Protein AF-A0A7C8ZT42-F1 (afdb_monomer_lite)

Sequence (116 aa):
MRVKHTARKSSGPITPRKGSTSTPSTSAAAQTTPIRKRKGGTSDSRATPGTAGRSGKKRHRFRAGTVALREIRKLQKSVELLIPAAPFIRTVREITYRLAPHVGRWQAEALLALQE

InterPro domains:
  IPR000164 Histone H3/CENP-A [PR00622] (17-31)
  IPR000164 Histone H3/CENP-A [PR00622] (54-75)
  IPR000164 Histone H3/CENP-A [PR00622] (78-95)
  IPR000164 Histone H3/CENP-A [PTHR11426] (1-116)
  IPR000164 Histone H3/CENP-A [SM00428] (54-116)
  IPR007125 Core Histone H2A/H2B/H3 domain [PF00125] (65-116)
  IPR009072 Histone-fold [G3DSA:1.10.20.10] (1-116)
  IPR009072 Histone-fold [SSF47113] (38-116)

Foldseek 3Di:
DDDDDDDDDDDDDDDDDDDDDDDDDDDDDDDDDDDDDDDDDDDDDDDDPDDPPPPPDDPDDDDPPPVVVVVVVVCVVDVDQPDDLPVLVVVVVVVCCVPPVVPPDDDPVRSVVVRD

Secondary structure (DSSP, 8-state):
--PPP-------PPPPPP--------------PPP-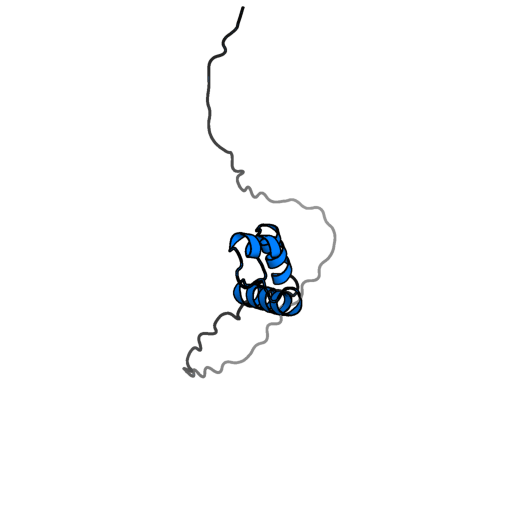---------------------PPP-PPTTHHHHHHHHHHTT----SS-HHHHHHHHHHHHHHH-TT-----HHHHHHTT-

Structure (mmCIF, N/CA/C/O backbone):
data_AF-A0A7C8ZT42-F1
#
_entry.id   AF-A0A7C8ZT42-F1
#
loop_
_atom_site.group_PDB
_atom_site.id
_atom_site.type_symbol
_atom_site.label_atom_id
_atom_site.label_alt_id
_atom_site.label_comp_id
_atom_site.label_asym_id
_atom_site.label_entity_id
_atom_site.label_seq_id
_atom_site.pdbx_PDB_ins_code
_atom_site.Cartn_x
_atom_site.Cartn_y
_atom_site.Cartn_z
_atom_site.occupancy
_atom_site.B_iso_or_equiv
_atom_site.auth_seq_id
_atom_site.auth_comp_id
_atom_site.auth_asym_id
_atom_site.auth_atom_id
_atom_site.pdbx_PDB_model_num
ATOM 1 N N . MET A 1 1 ? 22.156 55.384 28.941 1.00 43.66 1 MET A N 1
ATOM 2 C CA . MET A 1 1 ? 22.075 54.911 30.342 1.00 43.66 1 MET A CA 1
ATOM 3 C C . MET A 1 1 ? 21.117 53.725 30.399 1.00 43.66 1 MET A C 1
ATOM 5 O O . MET A 1 1 ? 20.013 53.847 29.891 1.00 43.66 1 MET A O 1
ATOM 9 N N . ARG A 1 2 ? 21.552 52.564 30.909 1.00 48.69 2 ARG A N 1
ATOM 10 C CA . ARG A 1 2 ? 20.802 51.292 30.905 1.00 48.69 2 ARG A CA 1
ATOM 11 C C . ARG A 1 2 ? 20.488 50.902 32.349 1.00 48.69 2 ARG A C 1
ATOM 13 O O . ARG A 1 2 ? 21.412 50.661 33.120 1.00 48.69 2 ARG A O 1
ATOM 20 N N . VAL A 1 3 ? 19.207 50.863 32.706 1.00 62.25 3 VAL A N 1
ATOM 21 C CA . VAL A 1 3 ? 18.740 50.533 34.061 1.00 62.25 3 VAL A CA 1
ATOM 22 C C . VAL A 1 3 ? 18.600 49.013 34.184 1.00 62.25 3 VAL A C 1
ATOM 24 O O . VAL A 1 3 ? 17.948 48.372 33.361 1.00 62.25 3 VAL A O 1
ATOM 27 N N . LYS A 1 4 ? 19.269 48.424 35.181 1.00 51.75 4 LYS A N 1
ATOM 28 C CA . LYS A 1 4 ? 19.171 47.004 35.547 1.00 51.75 4 LYS A CA 1
ATOM 29 C C . LYS A 1 4 ? 18.077 46.854 36.609 1.00 51.75 4 LYS A C 1
ATOM 31 O O . LYS A 1 4 ? 18.167 47.501 37.645 1.00 51.75 4 LYS A O 1
ATOM 36 N N . HIS A 1 5 ? 17.098 45.981 36.381 1.00 64.81 5 HIS A N 1
ATOM 37 C CA . HIS A 1 5 ? 16.162 45.526 37.415 1.00 64.81 5 HIS A CA 1
ATOM 38 C C . HIS A 1 5 ? 16.591 44.150 37.936 1.00 64.81 5 HIS A C 1
ATOM 40 O O . HIS A 1 5 ? 16.901 43.253 37.150 1.00 64.81 5 HIS A O 1
ATOM 46 N N . 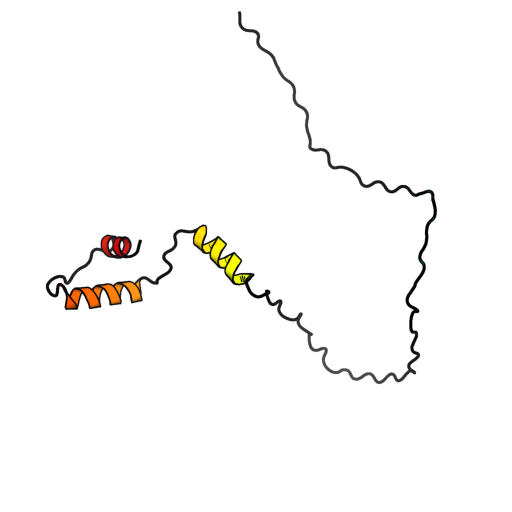THR A 1 6 ? 16.613 43.985 39.259 1.00 59.44 6 THR A N 1
ATOM 47 C CA . THR A 1 6 ? 16.943 42.739 39.961 1.00 59.44 6 THR A CA 1
ATOM 48 C C . THR A 1 6 ? 15.722 42.176 40.710 1.00 59.44 6 THR A C 1
ATOM 50 O O . THR A 1 6 ? 15.061 42.883 41.457 1.00 59.44 6 THR A O 1
ATOM 53 N N . ALA A 1 7 ? 15.468 40.882 40.463 1.00 44.66 7 ALA A N 1
ATOM 54 C CA . ALA A 1 7 ? 14.832 39.812 41.258 1.00 44.66 7 ALA A CA 1
ATOM 55 C C . ALA A 1 7 ? 13.543 40.038 42.092 1.00 44.66 7 ALA A C 1
ATOM 57 O O . ALA A 1 7 ? 13.534 40.827 43.028 1.00 44.66 7 ALA A O 1
ATOM 58 N N . ARG A 1 8 ? 12.566 39.113 41.956 1.00 47.41 8 ARG A N 1
ATOM 59 C CA . ARG A 1 8 ? 12.234 38.085 42.985 1.00 47.41 8 ARG A CA 1
ATOM 60 C C . ARG A 1 8 ? 11.110 37.117 42.557 1.00 47.41 8 ARG A C 1
ATOM 62 O O . ARG A 1 8 ? 10.308 37.407 41.684 1.00 47.41 8 ARG A O 1
ATOM 69 N N . LYS A 1 9 ? 11.128 35.936 43.187 1.00 43.47 9 LYS A N 1
ATOM 70 C CA . LYS A 1 9 ? 10.432 34.665 42.901 1.00 43.47 9 LYS A CA 1
ATOM 71 C C . LYS A 1 9 ? 9.375 34.364 43.981 1.00 43.47 9 LYS A C 1
ATOM 73 O O . LYS A 1 9 ? 9.714 34.476 45.154 1.00 43.47 9 LYS A O 1
ATOM 78 N N . SER A 1 10 ? 8.184 33.879 43.606 1.00 46.38 10 SER A N 1
ATOM 79 C CA . SER A 1 10 ? 7.265 33.051 44.432 1.00 46.38 10 SER A CA 1
ATOM 80 C C . SER A 1 10 ? 6.232 32.380 43.493 1.00 46.38 10 SER A C 1
ATOM 82 O O . SER A 1 10 ? 5.611 33.048 42.680 1.00 46.38 10 SER A O 1
ATOM 84 N N . SER A 1 11 ? 6.280 31.067 43.236 1.00 48.31 11 SER A N 1
ATOM 85 C CA . SER A 1 11 ? 5.829 29.892 44.013 1.00 48.31 11 SER A CA 1
ATOM 86 C C . SER A 1 11 ? 4.319 29.588 43.936 1.00 48.31 11 SER A C 1
ATOM 88 O O . SER A 1 11 ? 3.538 30.151 44.693 1.00 48.31 11 SER A O 1
ATOM 90 N N . GLY A 1 12 ? 3.974 28.577 43.121 1.00 48.19 12 GLY A N 1
ATOM 91 C CA . GLY A 1 12 ? 2.922 27.588 43.414 1.00 48.19 12 GLY A CA 1
ATOM 92 C C . GLY A 1 12 ? 1.542 27.785 42.755 1.00 48.19 12 GLY A C 1
ATOM 93 O O . GLY A 1 12 ? 0.967 28.861 42.876 1.00 48.19 12 GLY A O 1
ATOM 94 N N . PRO A 1 13 ? 0.969 26.751 42.100 1.00 45.69 13 PRO A N 1
ATOM 95 C CA . PRO A 1 13 ? -0.379 26.804 41.531 1.00 45.69 13 PRO A CA 1
ATOM 96 C C . PRO A 1 13 ? -1.479 26.637 42.597 1.00 45.69 13 PRO A C 1
ATOM 98 O O . PRO A 1 13 ? -1.397 25.786 43.481 1.00 45.69 13 PRO A O 1
ATOM 101 N N . ILE A 1 14 ? -2.532 27.447 42.472 1.00 51.94 14 ILE A N 1
ATOM 102 C CA . ILE A 1 14 ? -3.706 27.503 43.353 1.00 51.94 14 ILE A CA 1
ATOM 103 C C . ILE A 1 14 ? -4.773 26.514 42.850 1.00 51.94 14 ILE A C 1
ATOM 105 O O . ILE A 1 14 ? -5.279 26.657 41.740 1.00 51.94 14 ILE A O 1
ATOM 109 N N . THR A 1 15 ? -5.157 25.533 43.670 1.00 53.47 15 THR A N 1
ATOM 110 C CA . THR A 1 15 ? -6.351 24.690 43.456 1.00 53.47 15 THR A CA 1
ATOM 111 C C . THR A 1 15 ? -7.556 25.265 44.212 1.00 53.47 15 THR A C 1
ATOM 113 O O . THR A 1 15 ? -7.420 25.526 45.411 1.00 53.47 15 THR A O 1
ATOM 116 N N . PRO A 1 16 ? -8.747 25.417 43.602 1.00 53.97 16 PRO A N 1
ATOM 117 C CA . PRO A 1 16 ? -9.924 25.882 44.326 1.00 53.97 16 PRO A CA 1
ATOM 118 C C . PRO A 1 16 ? -10.587 24.758 45.138 1.00 53.97 16 PRO A C 1
ATOM 120 O O . PRO A 1 16 ? -10.806 23.638 44.676 1.00 53.97 16 PRO A O 1
ATOM 123 N N . ARG A 1 17 ? -10.891 25.106 46.389 1.00 42.91 17 ARG A N 1
ATOM 124 C CA . ARG A 1 17 ? -11.431 24.284 47.475 1.00 42.91 17 ARG A CA 1
ATOM 125 C C . ARG A 1 17 ? -12.965 24.234 47.413 1.00 42.91 17 ARG A C 1
ATOM 127 O O . ARG A 1 17 ? -13.623 25.243 47.191 1.00 42.91 17 ARG A O 1
ATOM 134 N N . LYS A 1 18 ? -13.513 23.039 47.644 1.00 40.78 18 LYS A N 1
ATOM 135 C CA . LYS A 1 18 ? -14.942 22.699 47.736 1.00 40.78 18 LYS A CA 1
ATOM 136 C C . LYS A 1 18 ? -15.580 23.380 48.959 1.00 40.78 18 LYS A C 1
ATOM 138 O O . LYS A 1 18 ? -15.069 23.218 50.065 1.00 40.78 18 LYS A O 1
ATOM 143 N N . GLY A 1 19 ? -16.686 24.099 48.765 1.00 37.00 19 GLY A N 1
ATOM 144 C CA . GLY A 1 19 ? -17.458 24.750 49.827 1.00 37.00 19 GLY A CA 1
ATOM 145 C C . GLY A 1 19 ? -18.958 24.596 49.584 1.00 37.00 19 GLY A C 1
ATOM 146 O O . GLY A 1 19 ? -19.476 25.035 48.564 1.00 37.00 19 GLY A O 1
ATOM 147 N N . SER A 1 20 ? -19.620 23.910 50.509 1.00 39.22 20 SER A N 1
ATOM 148 C CA . SER A 1 20 ? -21.059 23.679 50.596 1.00 39.22 20 SER A CA 1
ATOM 149 C C . SER A 1 20 ? -21.689 24.688 51.556 1.00 39.22 20 SER A C 1
ATOM 151 O O . SER A 1 20 ? -21.316 24.679 52.728 1.00 39.22 20 SER A O 1
ATOM 153 N N . THR A 1 21 ? -22.682 25.460 51.111 1.00 41.97 21 THR A N 1
ATOM 154 C CA . THR A 1 21 ? -23.604 26.154 52.026 1.00 41.97 21 THR A CA 1
ATOM 155 C C . THR A 1 21 ? -24.988 26.289 51.389 1.00 41.97 21 THR A C 1
ATOM 157 O O . THR A 1 21 ? -25.131 26.563 50.202 1.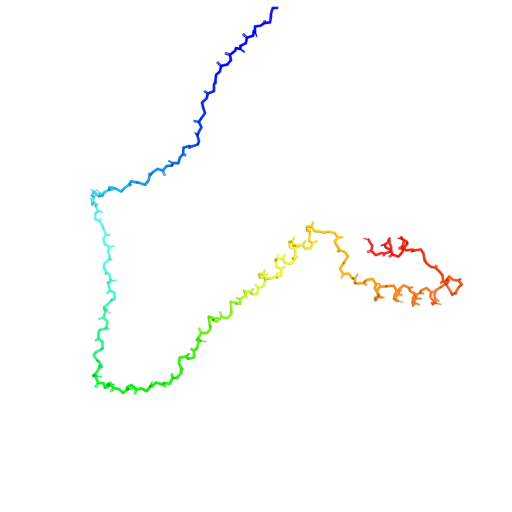00 41.97 21 THR A O 1
ATOM 160 N N . SER A 1 22 ? -25.996 26.011 52.202 1.00 39.16 22 SER A N 1
ATOM 161 C CA . SER A 1 22 ? -27.416 25.811 51.921 1.00 39.16 22 SER A CA 1
ATOM 162 C C . SER A 1 22 ? -28.256 27.106 51.935 1.00 39.16 22 SER A C 1
ATOM 164 O O . SER A 1 22 ? -28.129 27.863 52.887 1.00 39.16 22 SER A O 1
ATOM 166 N N . THR A 1 23 ? -29.128 27.266 50.917 1.00 42.75 23 THR A N 1
ATOM 167 C CA . THR A 1 23 ? -30.543 27.773 50.868 1.00 42.75 23 THR A CA 1
ATOM 168 C C . THR A 1 23 ? -30.967 29.054 51.633 1.00 42.75 23 THR A C 1
ATOM 170 O O . THR A 1 23 ? -30.587 29.211 52.788 1.00 42.75 23 THR A O 1
ATOM 173 N N . PRO A 1 24 ? -31.861 29.915 51.069 1.00 46.72 24 PRO A N 1
ATOM 174 C CA . PRO A 1 24 ? -33.309 29.616 51.102 1.00 46.72 24 PRO A CA 1
ATOM 175 C C . PRO A 1 24 ? -34.180 29.991 49.873 1.00 46.72 24 PRO A C 1
ATOM 177 O O . PRO A 1 24 ? -33.904 30.895 49.097 1.00 46.72 24 PRO A O 1
ATOM 180 N N . SER A 1 25 ? -35.262 29.211 49.785 1.00 37.59 25 SER A N 1
ATOM 181 C CA . SER A 1 25 ? -36.548 29.270 49.063 1.00 37.59 25 SER A CA 1
ATOM 182 C C . SER A 1 25 ? -37.025 30.535 48.326 1.00 37.59 25 SER A C 1
ATOM 184 O O . SER A 1 25 ? -37.227 31.584 48.935 1.00 37.59 25 SER A O 1
ATOM 186 N N . THR A 1 26 ? -37.510 30.339 47.091 1.00 43.84 26 THR A N 1
ATOM 187 C CA . THR A 1 26 ? -38.823 30.856 46.642 1.00 43.84 26 THR A CA 1
ATOM 188 C C . THR A 1 26 ? -39.449 29.883 45.626 1.00 43.84 26 THR A C 1
ATOM 190 O O . THR A 1 26 ? -38.762 29.220 44.857 1.00 43.84 26 THR A O 1
ATOM 193 N N . SER A 1 27 ? -40.761 29.726 45.738 1.00 41.44 27 SER A N 1
ATOM 194 C CA . SER A 1 27 ? -41.660 28.674 45.252 1.00 41.44 27 SER A CA 1
ATOM 195 C C . SER A 1 27 ? -41.944 28.634 43.744 1.00 41.44 27 SER A C 1
ATOM 197 O O . SER A 1 27 ? -42.264 29.676 43.186 1.00 41.44 27 SER A O 1
ATOM 199 N N . ALA A 1 28 ? -42.017 27.431 43.146 1.00 35.91 28 ALA A N 1
ATOM 200 C CA . ALA A 1 28 ? -43.029 27.068 42.133 1.00 35.91 28 ALA A CA 1
ATOM 201 C C . ALA A 1 28 ? -42.966 25.574 41.724 1.00 35.91 28 ALA A C 1
ATOM 203 O O . ALA A 1 28 ? -41.974 25.110 41.179 1.00 35.91 28 ALA A O 1
ATOM 204 N N . ALA A 1 29 ? -44.064 24.860 41.999 1.00 36.78 29 ALA A N 1
ATOM 205 C CA . ALA A 1 29 ? -44.700 23.791 41.212 1.00 36.78 29 ALA A CA 1
ATOM 206 C C . ALA A 1 29 ? -43.858 22.687 40.522 1.00 36.78 29 ALA A C 1
ATOM 208 O O . ALA A 1 29 ? -43.263 22.904 39.475 1.00 36.78 29 ALA A O 1
ATOM 209 N N . ALA A 1 30 ? -43.968 21.451 41.034 1.00 42.81 30 ALA A N 1
ATOM 210 C CA . ALA A 1 30 ? -44.564 20.287 40.341 1.00 42.81 30 ALA A CA 1
ATOM 211 C C . ALA A 1 30 ? -44.096 18.972 40.997 1.00 42.81 30 ALA A C 1
ATOM 213 O O . ALA A 1 30 ? -42.957 18.533 40.852 1.00 42.81 30 ALA A O 1
ATOM 214 N N . GLN A 1 31 ? -45.004 18.346 41.745 1.00 47.06 31 GLN A N 1
ATOM 215 C CA . GLN A 1 31 ? -44.838 17.037 42.369 1.00 47.06 31 GLN A CA 1
ATOM 216 C C . GLN A 1 31 ? -45.301 15.948 41.396 1.00 47.06 31 GLN A C 1
ATOM 218 O O . GLN A 1 31 ? -46.464 15.948 41.017 1.00 47.06 31 GLN A O 1
ATOM 223 N N . THR A 1 32 ? -44.443 14.976 41.084 1.00 44.16 32 THR A N 1
ATOM 224 C CA . THR A 1 32 ? -44.858 13.594 40.777 1.00 44.16 32 THR A CA 1
ATOM 225 C C . THR A 1 32 ? -43.707 12.651 41.118 1.00 44.16 32 THR A C 1
ATOM 227 O O . THR A 1 32 ? -42.741 12.517 40.368 1.00 44.16 32 THR A O 1
ATOM 230 N N . THR A 1 33 ? -43.793 12.012 42.281 1.00 53.16 33 THR A N 1
ATOM 231 C CA . THR A 1 33 ? -42.923 10.916 42.715 1.00 53.16 33 THR A CA 1
ATOM 232 C C . THR A 1 33 ? -43.482 9.587 42.189 1.00 53.16 33 THR A C 1
ATOM 234 O O . THR A 1 33 ? -44.656 9.291 42.417 1.00 53.16 33 THR A O 1
ATOM 237 N N . PRO A 1 34 ? -42.697 8.733 41.507 1.00 46.09 34 PRO A N 1
ATOM 238 C CA . PRO A 1 34 ? -43.150 7.384 41.208 1.00 46.09 34 PRO A CA 1
ATOM 239 C C . PRO A 1 34 ? -43.017 6.490 42.450 1.00 46.09 34 PRO A C 1
ATOM 241 O O . PRO A 1 34 ? -41.945 6.307 43.029 1.00 46.09 34 PRO A O 1
ATOM 244 N N . ILE A 1 35 ? -44.162 5.937 42.841 1.00 46.03 35 ILE A N 1
ATOM 245 C CA . ILE A 1 35 ? -44.391 5.011 43.950 1.00 46.03 35 ILE A CA 1
ATOM 246 C C . ILE A 1 35 ? -43.476 3.777 43.865 1.00 46.03 35 ILE A C 1
ATOM 248 O O . ILE A 1 35 ? -43.451 3.030 42.885 1.00 46.03 35 ILE A O 1
ATOM 252 N N . ARG A 1 36 ? -42.764 3.527 44.966 1.00 47.69 36 ARG A N 1
ATOM 253 C CA . ARG A 1 36 ? -41.948 2.340 45.241 1.00 47.69 36 ARG A CA 1
ATOM 254 C C . ARG A 1 36 ? -42.844 1.102 45.390 1.00 47.69 36 ARG A C 1
ATOM 256 O O . ARG A 1 36 ? -43.406 0.865 46.457 1.00 47.69 36 ARG A O 1
ATOM 263 N N . LYS A 1 37 ? -42.942 0.272 44.346 1.00 53.38 37 LYS A N 1
ATOM 264 C CA . LYS A 1 37 ? -43.564 -1.066 44.416 1.00 53.38 37 LYS A CA 1
ATOM 265 C C . LYS A 1 37 ? -42.731 -1.979 45.329 1.00 53.38 37 LYS A C 1
ATOM 267 O O . LYS A 1 37 ? -41.687 -2.486 44.928 1.00 53.38 37 LYS A O 1
ATOM 272 N N . ARG A 1 38 ? -43.193 -2.204 46.562 1.00 50.47 38 ARG A N 1
ATOM 273 C CA . ARG A 1 38 ? -42.753 -3.330 47.401 1.00 50.47 38 ARG A CA 1
ATOM 274 C C . ARG A 1 38 ? -43.598 -4.537 47.004 1.00 50.47 38 ARG A C 1
ATOM 276 O O . ARG A 1 38 ? -44.794 -4.545 47.270 1.00 50.47 38 ARG A O 1
ATOM 283 N N . LYS A 1 39 ? -42.998 -5.532 46.349 1.00 47.97 39 LYS A N 1
ATOM 284 C CA . LYS A 1 39 ? -43.642 -6.833 46.140 1.00 47.97 39 LYS A CA 1
ATOM 285 C C . LYS A 1 39 ? -43.039 -7.813 47.137 1.00 47.97 39 LYS A C 1
ATOM 287 O O . LYS A 1 39 ? -41.852 -8.117 47.060 1.00 47.97 39 LYS A O 1
ATOM 292 N N . GLY A 1 40 ? -43.858 -8.224 48.102 1.00 42.75 40 GLY A N 1
ATOM 293 C CA . GLY A 1 40 ? -43.576 -9.367 48.955 1.00 42.75 40 GLY A CA 1
ATOM 294 C C . GLY A 1 40 ? -43.479 -10.629 48.103 1.00 42.75 40 GLY A C 1
ATOM 295 O O . GLY A 1 40 ? -44.295 -10.846 47.207 1.00 42.75 40 GLY A O 1
ATOM 296 N N . GLY A 1 41 ? -42.450 -11.418 48.376 1.00 43.41 41 GLY A N 1
ATOM 297 C CA . GLY A 1 41 ? -42.258 -12.766 47.871 1.00 43.41 41 GLY A CA 1
ATOM 298 C C . GLY A 1 41 ? -41.726 -13.581 49.036 1.00 43.41 41 GLY A C 1
ATOM 299 O O . GLY A 1 41 ? -40.694 -13.244 49.610 1.00 43.41 41 GLY A O 1
ATOM 300 N N . THR A 1 42 ? -42.520 -14.560 49.431 1.00 43.59 42 THR A N 1
ATOM 301 C CA . THR A 1 42 ? -42.312 -15.510 50.515 1.00 43.59 42 THR A CA 1
ATOM 302 C C . THR A 1 42 ? -40.971 -16.232 50.409 1.00 43.59 42 THR A C 1
ATOM 304 O O . THR A 1 42 ? -40.479 -16.525 49.322 1.00 43.59 42 THR A O 1
ATOM 307 N N . SER A 1 43 ? -40.404 -16.516 51.576 1.00 46.03 43 SER A N 1
ATOM 308 C CA . SER A 1 43 ? -39.272 -17.404 51.807 1.00 46.03 43 SER A CA 1
ATOM 309 C C . SER A 1 43 ? -39.454 -18.768 51.139 1.00 46.03 43 SER A C 1
ATOM 311 O O . SER A 1 43 ? -40.413 -19.466 51.455 1.00 46.03 43 SER A O 1
ATOM 313 N N . ASP A 1 44 ? -38.485 -19.181 50.323 1.00 45.31 44 ASP A N 1
ATOM 314 C CA . ASP A 1 44 ? -38.038 -20.574 50.325 1.00 45.31 44 ASP A CA 1
ATOM 315 C C . ASP A 1 44 ? -36.528 -20.620 50.062 1.00 45.31 44 ASP A C 1
ATOM 317 O O . ASP A 1 44 ? -36.017 -20.362 48.969 1.00 45.31 44 ASP A O 1
ATOM 321 N N . SER A 1 45 ? -35.794 -20.842 51.142 1.00 55.81 45 SER A N 1
ATOM 322 C CA . SER A 1 45 ? -34.362 -21.062 51.161 1.00 55.81 45 SER A CA 1
ATOM 323 C C . SER A 1 45 ? -34.071 -22.472 50.660 1.00 55.81 45 SER A C 1
ATOM 325 O O . SER A 1 45 ? -34.045 -23.415 51.449 1.00 55.81 45 SER A O 1
ATOM 327 N N . ARG A 1 46 ? -33.769 -22.618 49.366 1.00 43.19 46 ARG A N 1
ATOM 328 C CA . ARG A 1 46 ? -33.110 -23.826 48.856 1.00 43.19 46 ARG A CA 1
ATOM 329 C C . ARG A 1 46 ? -31.758 -23.472 48.258 1.00 43.19 46 ARG A C 1
ATOM 331 O O . ARG A 1 46 ? -31.626 -23.118 47.092 1.00 43.19 46 ARG A O 1
ATOM 338 N N . ALA A 1 47 ? -30.746 -23.542 49.118 1.00 50.91 47 ALA A N 1
ATOM 339 C CA . ALA A 1 47 ? -29.351 -23.478 48.733 1.00 50.91 47 ALA A CA 1
ATOM 340 C C . ALA A 1 47 ? -29.009 -24.679 47.839 1.00 50.91 47 ALA A C 1
ATOM 342 O O . ALA A 1 47 ? -29.053 -25.827 48.273 1.00 50.91 47 ALA A O 1
ATOM 343 N N . THR A 1 48 ? -28.635 -24.403 46.594 1.00 56.38 48 THR A N 1
ATOM 344 C CA . THR A 1 48 ? -27.855 -25.318 45.758 1.00 56.38 48 THR A CA 1
ATOM 345 C C . THR A 1 48 ? -26.482 -24.684 45.545 1.00 56.38 48 THR A C 1
ATOM 347 O O . THR A 1 48 ? -26.429 -23.583 44.986 1.00 56.38 48 THR A O 1
ATOM 350 N N . PRO A 1 49 ? -25.366 -25.317 45.949 1.00 55.03 49 PRO A N 1
ATOM 351 C CA . PRO A 1 49 ? -24.034 -24.838 45.606 1.00 55.03 49 PRO A CA 1
ATOM 352 C C . PRO A 1 49 ? -23.741 -25.217 44.147 1.00 55.03 49 PRO A C 1
ATOM 354 O O . PRO A 1 49 ? -23.004 -26.151 43.855 1.00 55.03 49 PRO A O 1
ATOM 357 N N . GLY A 1 50 ? -24.384 -24.518 43.212 1.00 53.78 50 GLY A N 1
ATOM 358 C CA . GLY A 1 50 ? -24.079 -24.602 41.790 1.00 53.78 50 GLY A CA 1
ATOM 359 C C . GLY A 1 50 ? -22.994 -23.588 41.474 1.00 53.78 50 GLY A C 1
ATOM 360 O O . GLY A 1 50 ? -23.259 -22.390 41.520 1.00 53.78 50 GLY A O 1
ATOM 361 N N . THR A 1 51 ? -21.783 -24.089 41.226 1.00 56.62 51 THR A N 1
ATOM 362 C CA . THR A 1 51 ? -20.586 -23.410 40.714 1.00 56.62 51 THR A CA 1
ATOM 363 C C . THR A 1 51 ? -20.828 -21.957 40.330 1.00 56.62 51 THR A C 1
ATOM 365 O O . THR A 1 51 ? -21.470 -21.682 39.316 1.00 56.62 51 THR A O 1
ATOM 368 N N . ALA A 1 52 ? -20.286 -21.031 41.127 1.00 53.59 52 ALA A N 1
ATOM 369 C CA . ALA A 1 52 ? -20.201 -19.619 40.792 1.00 53.59 52 ALA A CA 1
ATOM 370 C C . ALA A 1 52 ? -19.436 -19.469 39.469 1.00 53.59 52 ALA A C 1
ATOM 372 O O . ALA A 1 52 ? -18.217 -19.296 39.432 1.00 53.59 52 ALA A O 1
ATOM 373 N N . GLY A 1 53 ? -20.170 -19.576 38.362 1.00 55.88 53 GLY A N 1
ATOM 374 C CA . GLY A 1 53 ? -19.706 -19.229 37.041 1.00 55.88 53 GLY A CA 1
ATOM 375 C C . GLY A 1 53 ? -19.261 -17.789 37.135 1.00 55.88 53 GLY A C 1
ATOM 376 O O . GLY A 1 53 ? -20.069 -16.892 37.377 1.00 55.88 53 GLY A O 1
ATOM 377 N N . ARG A 1 54 ? -17.952 -17.578 37.017 1.00 59.84 54 ARG A N 1
ATOM 378 C CA . ARG A 1 54 ? -17.333 -16.265 36.918 1.00 59.84 54 ARG A CA 1
ATOM 379 C C . ARG A 1 54 ? -17.997 -15.572 35.734 1.00 59.84 54 ARG A C 1
ATOM 381 O O . ARG A 1 54 ? -17.586 -15.767 34.594 1.00 59.84 54 ARG A O 1
ATOM 388 N N . SER A 1 55 ? -19.065 -14.823 36.001 1.00 62.88 55 SER A N 1
ATOM 389 C CA . SER A 1 55 ? -19.780 -14.009 35.027 1.00 62.88 55 SER A CA 1
ATOM 390 C C . SER A 1 55 ? -18.814 -12.916 34.595 1.00 62.88 55 SER A C 1
ATOM 392 O O . SER A 1 55 ? -18.800 -11.810 35.143 1.00 62.88 55 SER A O 1
ATOM 394 N N . GLY A 1 56 ? -17.929 -13.266 33.663 1.00 73.56 56 GLY A N 1
ATOM 395 C CA . GLY A 1 56 ? -16.975 -12.356 33.069 1.00 73.56 56 GLY A CA 1
ATOM 396 C C . GLY A 1 56 ? -17.748 -11.159 32.542 1.00 73.56 56 GLY A C 1
ATOM 397 O O . GLY A 1 56 ? -18.749 -11.321 31.842 1.00 73.56 56 GLY A O 1
ATOM 398 N N . LYS A 1 57 ? -17.319 -9.951 32.925 1.00 80.94 57 LYS A N 1
ATOM 399 C CA . LYS A 1 57 ? -17.872 -8.706 32.384 1.00 80.94 57 LYS A CA 1
ATOM 400 C C . LYS A 1 57 ? -18.013 -8.860 30.871 1.00 80.94 57 LYS A C 1
ATOM 402 O O . LYS A 1 57 ? -17.036 -9.190 30.198 1.00 80.94 57 LYS A O 1
ATOM 407 N N . LYS A 1 58 ? -19.225 -8.632 30.352 1.00 84.06 58 LYS A N 1
ATOM 408 C CA . LYS A 1 58 ? -19.488 -8.648 28.907 1.00 84.06 58 LYS A CA 1
ATOM 409 C C . LYS A 1 58 ? -18.421 -7.803 28.214 1.00 84.06 58 LYS A C 1
ATOM 411 O O . LYS A 1 58 ? -18.171 -6.669 28.627 1.00 84.06 58 LYS A O 1
ATOM 416 N N . ARG A 1 59 ? -17.781 -8.356 27.180 1.00 90.25 59 ARG A N 1
ATOM 417 C CA . ARG A 1 59 ? -16.740 -7.644 26.434 1.00 90.25 59 ARG A CA 1
ATOM 418 C C . ARG A 1 59 ? -17.339 -6.362 25.859 1.00 90.25 59 ARG A C 1
ATOM 420 O O . ARG A 1 59 ? -18.351 -6.408 25.162 1.00 90.25 59 ARG A O 1
ATOM 427 N N . HIS A 1 60 ? -16.725 -5.224 26.169 1.00 92.25 60 HIS A N 1
ATOM 428 C CA . HIS A 1 60 ? -17.162 -3.937 25.643 1.00 92.25 60 HIS A CA 1
ATOM 429 C C . HIS A 1 60 ? -17.077 -3.939 24.108 1.00 92.25 60 HIS A C 1
ATOM 431 O O . HIS A 1 60 ? -16.046 -4.304 23.540 1.00 92.25 60 HIS A O 1
ATOM 437 N N . ARG A 1 61 ? -18.159 -3.522 23.440 1.00 95.44 61 ARG A N 1
ATOM 438 C CA . ARG A 1 61 ? -18.230 -3.366 21.981 1.00 95.44 61 ARG A CA 1
ATOM 439 C C . ARG A 1 61 ? -18.378 -1.888 21.639 1.00 95.44 61 ARG A C 1
ATOM 441 O O . ARG A 1 61 ? -19.294 -1.229 22.120 1.00 95.44 61 ARG A O 1
ATOM 448 N N . PHE A 1 62 ? -17.495 -1.390 20.779 1.00 96.25 62 PHE A N 1
ATOM 449 C CA . PHE A 1 62 ? -17.574 -0.026 20.263 1.00 96.25 62 PHE A CA 1
ATOM 450 C C . PHE A 1 62 ? -18.798 0.161 19.354 1.00 96.25 62 PHE A C 1
ATOM 452 O O . PHE A 1 62 ? -19.268 -0.786 18.716 1.00 96.25 62 PHE A O 1
ATOM 459 N N . ARG A 1 63 ? -19.319 1.390 19.292 1.00 96.38 63 ARG A N 1
ATOM 460 C CA . ARG A 1 63 ? -20.372 1.752 18.335 1.00 96.38 63 ARG A CA 1
ATOM 461 C C . ARG A 1 63 ? -19.791 1.773 16.920 1.00 96.38 63 ARG A C 1
ATOM 463 O O . ARG A 1 63 ? -18.580 1.922 16.737 1.00 96.38 63 ARG A O 1
ATOM 470 N N . ALA A 1 64 ? -20.657 1.596 15.923 1.00 97.38 64 ALA A N 1
ATOM 471 C CA . ALA A 1 64 ? -20.264 1.754 14.526 1.00 97.38 64 ALA A CA 1
ATOM 472 C C . ALA A 1 64 ? -19.613 3.135 14.325 1.00 97.38 64 ALA A C 1
ATOM 474 O O . ALA A 1 64 ? -19.977 4.102 14.992 1.00 97.38 64 ALA A O 1
ATOM 475 N N . GLY A 1 65 ? -18.587 3.208 13.480 1.00 97.50 65 GLY A N 1
ATOM 476 C CA . GLY A 1 65 ? -17.817 4.433 13.249 1.00 97.50 65 GLY A CA 1
ATOM 477 C C . GLY A 1 65 ? -16.750 4.747 14.306 1.00 97.50 65 GLY A C 1
ATOM 478 O O . GLY A 1 65 ? -15.727 5.328 13.963 1.00 97.50 65 GLY A O 1
ATOM 479 N N . THR A 1 66 ? -16.887 4.310 15.565 1.00 97.94 66 THR A N 1
ATOM 480 C CA . THR A 1 66 ? -15.888 4.624 16.609 1.00 97.94 66 THR A CA 1
ATOM 481 C C . THR A 1 66 ? -14.502 4.044 16.303 1.00 97.94 66 THR A C 1
ATOM 483 O O . THR A 1 66 ? -13.489 4.692 16.555 1.00 97.94 66 THR A O 1
ATOM 486 N N . VAL A 1 67 ? -14.437 2.816 15.778 1.00 97.69 67 VAL A N 1
ATOM 487 C CA . VAL A 1 67 ? -13.162 2.184 15.390 1.00 97.69 67 VAL A CA 1
ATOM 488 C C . VAL A 1 67 ? -12.598 2.848 14.133 1.00 97.69 67 VAL A C 1
ATOM 490 O O . VAL A 1 67 ? -11.441 3.252 14.151 1.00 97.69 67 VAL A O 1
ATOM 493 N N . ALA A 1 68 ? -13.440 3.083 13.124 1.00 98.00 68 ALA A N 1
ATOM 494 C CA . ALA A 1 68 ? -13.044 3.734 11.877 1.00 98.00 68 ALA A CA 1
ATOM 495 C C . ALA A 1 68 ? -12.463 5.140 12.103 1.00 98.00 68 ALA A C 1
ATOM 497 O O . ALA A 1 68 ? -11.384 5.444 11.614 1.00 98.00 68 ALA A O 1
ATOM 498 N N . LEU A 1 69 ? -13.107 5.988 12.918 1.00 98.31 69 LEU A N 1
ATOM 499 C CA . LEU A 1 69 ? -12.591 7.332 13.226 1.00 98.31 69 LEU A CA 1
ATOM 500 C C . LEU A 1 69 ? -11.235 7.296 13.939 1.00 98.31 69 LEU A C 1
ATOM 502 O O . LEU A 1 69 ? -10.415 8.197 13.770 1.00 98.31 69 LEU A O 1
ATOM 506 N N . ARG A 1 70 ? -10.991 6.269 14.755 1.00 97.81 70 ARG A N 1
ATOM 507 C CA . ARG A 1 70 ? -9.696 6.068 15.408 1.00 97.81 70 ARG A CA 1
ATOM 508 C C . ARG A 1 70 ? -8.632 5.612 14.410 1.00 97.81 70 ARG A C 1
ATOM 510 O O . ARG A 1 70 ? -7.516 6.111 14.488 1.00 97.81 70 ARG A O 1
ATOM 517 N N . GLU A 1 71 ? -8.971 4.714 13.490 1.00 97.44 71 GLU A N 1
ATOM 518 C CA . GLU A 1 71 ? -8.071 4.281 12.415 1.00 97.44 71 GLU A CA 1
ATOM 519 C C . GLU A 1 71 ? -7.732 5.439 11.473 1.00 97.44 71 GLU A C 1
ATOM 521 O O . GLU A 1 71 ? -6.554 5.683 11.253 1.00 97.44 71 GLU A O 1
ATOM 526 N N . ILE A 1 72 ? -8.713 6.240 11.042 1.00 97.62 72 ILE A N 1
ATOM 527 C CA . ILE A 1 72 ? -8.491 7.444 10.218 1.00 97.62 72 ILE A CA 1
ATOM 528 C C . ILE A 1 72 ? -7.495 8.390 10.897 1.00 97.62 72 ILE A C 1
ATOM 530 O O . ILE A 1 72 ? -6.494 8.772 10.298 1.00 97.62 72 ILE A O 1
ATOM 534 N N . ARG A 1 73 ? -7.715 8.712 12.179 1.00 97.88 73 ARG A N 1
ATOM 535 C CA . ARG A 1 73 ? -6.797 9.574 12.944 1.00 97.88 73 ARG A CA 1
ATOM 536 C C . ARG A 1 73 ? -5.403 8.963 13.101 1.00 97.88 73 ARG A C 1
ATOM 538 O O . ARG A 1 73 ? -4.435 9.713 13.158 1.00 97.88 73 ARG A O 1
ATOM 545 N N . LYS A 1 74 ? -5.289 7.632 13.213 1.00 97.06 74 LYS A N 1
ATOM 546 C CA . LYS A 1 74 ? -3.992 6.941 13.267 1.00 97.06 74 LYS A CA 1
ATOM 547 C C . LYS A 1 74 ? -3.277 7.067 11.920 1.00 97.06 74 LYS A C 1
ATOM 549 O O . LYS A 1 74 ? -2.156 7.558 11.895 1.00 97.06 74 LYS A O 1
ATOM 554 N N . LEU A 1 75 ? -3.935 6.661 10.834 1.00 96.88 75 LEU A N 1
ATOM 555 C CA . LEU A 1 75 ? -3.352 6.606 9.493 1.00 96.88 75 LEU A CA 1
ATOM 556 C C . LEU A 1 75 ? -2.962 7.987 8.973 1.00 96.88 75 LEU A C 1
ATOM 558 O O . LEU A 1 75 ? -1.929 8.106 8.344 1.00 96.88 75 LEU A O 1
ATOM 562 N N . GLN A 1 76 ? -3.729 9.032 9.291 1.00 97.19 76 GLN A N 1
ATOM 563 C CA . GLN A 1 76 ? -3.390 10.412 8.919 1.00 97.19 76 GLN A CA 1
ATOM 56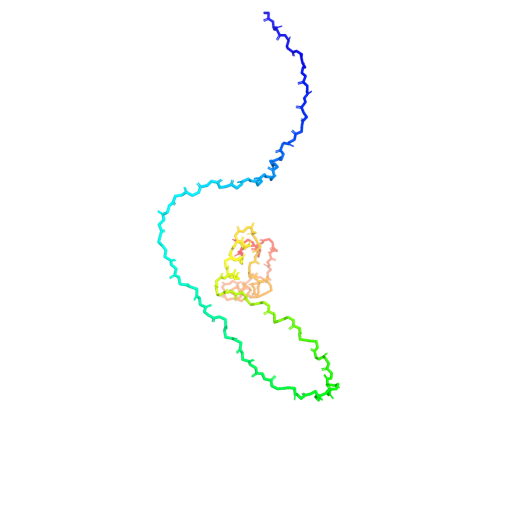4 C C . GLN A 1 76 ? -2.247 11.013 9.749 1.00 97.19 76 GLN A C 1
ATOM 566 O O . GLN A 1 76 ? -1.676 12.027 9.361 1.00 97.19 76 GLN A O 1
ATOM 571 N N . LYS A 1 77 ? -1.940 10.439 10.919 1.00 97.88 77 LYS A N 1
ATOM 572 C CA . LYS A 1 77 ? -0.835 10.900 11.770 1.00 97.88 77 LYS A CA 1
ATOM 573 C C . LYS A 1 77 ? 0.503 10.288 11.349 1.00 97.88 77 LYS A C 1
ATOM 575 O O . LYS A 1 77 ? 1.547 10.889 11.585 1.00 97.88 77 LYS A O 1
ATOM 580 N N . SER A 1 78 ? 0.472 9.079 10.805 1.00 96.12 78 SER A N 1
ATOM 581 C CA . SER A 1 78 ? 1.638 8.373 10.279 1.00 96.12 78 SER A CA 1
ATOM 582 C C . SER A 1 78 ? 1.725 8.505 8.763 1.00 96.12 78 SER A C 1
ATOM 584 O O . SER A 1 78 ? 0.760 8.864 8.107 1.00 96.12 78 SER A O 1
ATOM 586 N N . VAL A 1 79 ? 2.870 8.127 8.212 1.00 94.62 79 VAL A N 1
ATOM 587 C CA . VAL A 1 79 ? 3.072 7.952 6.767 1.00 94.62 79 VAL A CA 1
ATOM 588 C C . VAL A 1 79 ? 3.506 6.512 6.476 1.00 94.62 79 VAL A C 1
ATOM 590 O O . VAL A 1 79 ? 4.386 6.257 5.672 1.00 94.62 79 VAL A O 1
ATOM 593 N N . GLU A 1 80 ? 2.949 5.548 7.221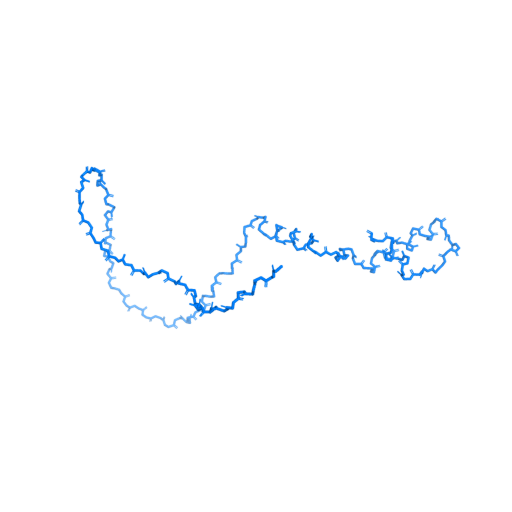 1.00 94.25 80 GLU A N 1
ATOM 594 C CA . GLU A 1 80 ? 3.265 4.133 7.015 1.00 94.25 80 GLU A CA 1
ATOM 595 C C . GLU A 1 80 ? 2.599 3.613 5.735 1.00 94.25 80 GLU A C 1
ATOM 597 O O . GLU A 1 80 ? 1.420 3.873 5.486 1.00 94.25 80 GLU A O 1
ATOM 602 N N . LEU A 1 81 ? 3.346 2.847 4.942 1.00 94.94 81 LEU A N 1
ATOM 603 C CA . LEU A 1 81 ? 2.828 2.197 3.745 1.00 94.94 81 LEU A CA 1
ATOM 604 C C . LEU A 1 81 ? 1.685 1.236 4.105 1.00 94.94 81 LEU A C 1
ATOM 606 O O . LEU A 1 81 ? 1.857 0.300 4.886 1.00 94.94 81 LEU A O 1
ATOM 610 N N . LEU A 1 82 ? 0.510 1.450 3.505 1.00 95.50 82 LEU A N 1
ATOM 611 C CA . LEU A 1 82 ? -0.689 0.650 3.796 1.00 95.50 82 LEU A CA 1
ATOM 612 C C . LEU A 1 82 ? -0.731 -0.671 3.022 1.00 95.50 82 LEU A C 1
ATOM 614 O O . LEU A 1 82 ? -1.345 -1.639 3.469 1.00 95.50 82 LEU A O 1
ATOM 618 N N . ILE A 1 83 ? -0.090 -0.711 1.852 1.00 96.12 83 ILE A N 1
ATOM 619 C CA . ILE A 1 83 ? -0.002 -1.909 1.018 1.00 96.12 83 ILE A CA 1
ATOM 620 C C . ILE A 1 83 ? 1.276 -2.667 1.408 1.00 96.12 83 ILE A C 1
ATOM 622 O O . ILE A 1 83 ? 2.361 -2.084 1.371 1.00 96.12 83 ILE A O 1
ATOM 626 N N . PRO A 1 84 ? 1.194 -3.962 1.768 1.00 96.62 84 PRO A N 1
ATOM 627 C CA . PRO A 1 84 ? 2.383 -4.738 2.094 1.00 96.62 84 PRO A CA 1
ATOM 628 C C . PRO A 1 84 ? 3.336 -4.858 0.895 1.00 96.62 84 PRO A C 1
ATOM 630 O O . PRO A 1 84 ? 2.903 -5.081 -0.236 1.00 96.62 84 PRO A O 1
ATOM 633 N N . ALA A 1 85 ? 4.645 -4.808 1.150 1.00 95.25 85 ALA A N 1
ATOM 634 C CA . ALA A 1 85 ? 5.655 -4.792 0.088 1.00 95.25 85 ALA A CA 1
ATOM 635 C C . ALA A 1 85 ? 5.628 -6.047 -0.807 1.00 95.25 85 ALA A C 1
ATOM 637 O O . ALA A 1 85 ? 5.741 -5.951 -2.023 1.00 95.25 85 ALA A O 1
ATOM 638 N N . ALA A 1 86 ? 5.441 -7.245 -0.241 1.00 96.50 86 ALA A N 1
ATOM 639 C CA . ALA A 1 86 ? 5.482 -8.492 -1.013 1.00 96.50 86 ALA A CA 1
ATOM 640 C C . ALA A 1 86 ? 4.435 -8.575 -2.151 1.00 96.50 86 ALA A C 1
ATOM 642 O O . ALA A 1 86 ? 4.831 -8.869 -3.281 1.00 96.50 86 ALA A O 1
ATOM 643 N N . PRO A 1 87 ? 3.122 -8.347 -1.920 1.00 97.62 87 PRO A N 1
ATOM 644 C CA . PRO A 1 87 ? 2.145 -8.298 -3.007 1.00 97.62 87 PRO A CA 1
ATOM 645 C C . PRO A 1 87 ? 2.400 -7.144 -3.978 1.00 97.62 87 PRO A C 1
ATOM 647 O O . PRO A 1 87 ? 2.313 -7.375 -5.179 1.00 97.62 87 PRO A O 1
ATOM 650 N N . PHE A 1 88 ? 2.785 -5.959 -3.492 1.00 98.00 88 PHE A N 1
ATOM 651 C CA . PHE A 1 88 ? 3.097 -4.818 -4.356 1.00 98.00 88 PHE A CA 1
ATOM 652 C C . PHE A 1 88 ? 4.237 -5.134 -5.339 1.00 98.00 88 PHE A C 1
ATOM 654 O O . PHE A 1 88 ? 4.081 -4.990 -6.551 1.00 98.00 88 PHE A O 1
ATOM 661 N N . ILE A 1 89 ? 5.349 -5.685 -4.841 1.00 97.44 89 ILE A N 1
ATOM 662 C CA . ILE A 1 89 ? 6.512 -6.066 -5.657 1.00 97.44 89 ILE A CA 1
ATOM 663 C C . ILE A 1 89 ? 6.147 -7.136 -6.693 1.00 97.44 89 ILE A C 1
ATOM 665 O O . ILE A 1 89 ? 6.631 -7.082 -7.825 1.00 97.44 89 ILE A O 1
ATOM 669 N N . ARG A 1 90 ? 5.299 -8.114 -6.338 1.00 97.38 90 ARG A N 1
ATOM 670 C CA . ARG A 1 90 ? 4.821 -9.119 -7.305 1.00 97.38 90 ARG A CA 1
ATOM 671 C C . ARG A 1 90 ? 4.055 -8.462 -8.451 1.00 97.38 90 ARG A C 1
ATOM 673 O O . ARG A 1 90 ? 4.349 -8.771 -9.601 1.00 97.38 90 ARG A O 1
ATOM 680 N N . THR A 1 91 ? 3.157 -7.527 -8.146 1.00 97.12 91 THR A N 1
ATOM 681 C CA . THR A 1 91 ? 2.395 -6.785 -9.159 1.00 97.12 91 THR A CA 1
ATOM 682 C C . THR A 1 91 ? 3.308 -5.950 -10.058 1.00 97.12 91 THR A C 1
ATOM 684 O O . THR A 1 91 ? 3.166 -5.990 -11.278 1.00 97.12 91 THR A O 1
ATOM 687 N N . VAL A 1 92 ? 4.303 -5.255 -9.492 1.00 97.31 92 VAL A N 1
ATOM 688 C CA . VAL A 1 92 ? 5.289 -4.492 -10.282 1.00 97.31 92 VAL A CA 1
ATOM 689 C C . VAL A 1 92 ? 6.034 -5.410 -11.253 1.00 97.31 92 VAL A C 1
ATOM 691 O O . VAL A 1 92 ? 6.165 -5.090 -12.435 1.00 97.31 92 VAL A O 1
ATOM 694 N N . ARG A 1 93 ? 6.481 -6.584 -10.791 1.00 96.50 93 ARG A N 1
ATOM 695 C CA . ARG A 1 93 ? 7.162 -7.566 -11.650 1.00 96.50 93 ARG A CA 1
ATOM 696 C C . ARG A 1 93 ? 6.248 -8.133 -12.733 1.00 96.50 93 ARG A C 1
ATOM 698 O O . ARG A 1 93 ? 6.702 -8.279 -13.861 1.00 96.50 93 ARG A O 1
ATOM 705 N N . GLU A 1 94 ? 4.986 -8.418 -12.418 1.00 96.94 94 GLU A N 1
ATOM 706 C CA . GLU A 1 94 ? 4.001 -8.888 -13.399 1.00 96.94 94 GLU A CA 1
ATOM 707 C C . GLU A 1 94 ? 3.808 -7.868 -14.529 1.00 96.94 94 GLU A C 1
ATOM 709 O O . GLU A 1 94 ? 3.876 -8.224 -15.707 1.00 96.94 94 GLU A O 1
ATOM 714 N N . ILE A 1 95 ? 3.626 -6.593 -14.178 1.00 97.12 95 ILE A N 1
ATOM 715 C CA . ILE A 1 95 ? 3.465 -5.507 -15.151 1.00 97.12 95 ILE A CA 1
ATOM 716 C C . ILE A 1 95 ? 4.747 -5.333 -15.973 1.00 97.12 95 ILE A C 1
ATOM 718 O O . ILE A 1 95 ? 4.692 -5.253 -17.200 1.00 97.12 95 ILE A O 1
ATOM 722 N N . THR A 1 96 ? 5.908 -5.335 -15.315 1.00 97.19 96 THR A N 1
ATOM 723 C CA . THR A 1 96 ? 7.211 -5.178 -15.981 1.00 97.19 96 THR A CA 1
ATOM 724 C C . THR A 1 96 ? 7.471 -6.306 -16.969 1.00 97.19 96 THR A C 1
ATOM 726 O O . THR A 1 96 ? 7.901 -6.047 -18.086 1.00 97.19 96 THR A O 1
ATOM 729 N N . TYR A 1 97 ? 7.152 -7.549 -16.607 1.00 96.25 97 TYR A N 1
ATOM 730 C CA . TYR A 1 97 ? 7.305 -8.692 -17.503 1.00 96.25 97 TYR A CA 1
ATOM 731 C C . TYR A 1 97 ? 6.490 -8.531 -18.796 1.00 96.25 97 TYR A C 1
ATOM 733 O O . TYR A 1 97 ? 6.955 -8.918 -19.865 1.00 96.25 97 TYR A O 1
ATOM 741 N N . ARG A 1 98 ? 5.300 -7.918 -18.716 1.00 97.38 98 ARG A N 1
ATOM 742 C CA . ARG A 1 98 ? 4.444 -7.663 -19.886 1.00 97.38 98 ARG A CA 1
ATOM 743 C C . ARG A 1 98 ? 4.915 -6.487 -20.739 1.00 97.38 98 ARG A C 1
ATOM 745 O O . ARG A 1 98 ? 4.797 -6.554 -21.957 1.00 97.38 98 ARG A O 1
ATOM 752 N N . LEU A 1 99 ? 5.399 -5.411 -20.118 1.00 97.44 99 LEU A N 1
ATOM 753 C CA . LEU A 1 99 ? 5.690 -4.148 -20.814 1.00 97.44 99 LEU A CA 1
ATOM 754 C C . LEU A 1 99 ? 7.169 -3.972 -21.190 1.00 97.44 99 LEU A C 1
ATOM 756 O O . LEU A 1 99 ? 7.478 -3.348 -22.200 1.00 97.44 99 LEU A O 1
ATOM 760 N N . ALA A 1 100 ? 8.085 -4.510 -20.389 1.00 95.88 100 ALA A N 1
ATOM 761 C CA . ALA A 1 100 ? 9.529 -4.357 -20.542 1.00 95.88 100 ALA A CA 1
ATOM 762 C C . ALA A 1 100 ? 10.259 -5.655 -20.133 1.00 95.88 100 ALA A C 1
ATOM 764 O O . ALA A 1 100 ? 10.949 -5.691 -19.111 1.00 95.88 100 ALA A O 1
ATOM 765 N N . PRO A 1 101 ? 10.154 -6.734 -20.933 1.00 93.62 101 PRO A N 1
ATOM 766 C CA . PRO A 1 101 ? 10.667 -8.060 -20.568 1.00 93.62 101 PRO A CA 1
ATOM 767 C C . PRO A 1 101 ? 12.195 -8.126 -20.392 1.00 93.62 101 PRO A C 1
ATOM 769 O O . PRO A 1 101 ? 12.706 -9.061 -19.784 1.00 93.62 101 PRO A O 1
ATOM 772 N N . HIS A 1 102 ? 12.937 -7.134 -20.893 1.00 95.31 102 HIS A N 1
ATOM 773 C CA . HIS A 1 102 ? 14.388 -7.022 -20.721 1.00 95.31 102 HIS A CA 1
ATOM 774 C C . HIS A 1 102 ? 14.796 -6.462 -19.343 1.00 95.31 102 HIS A C 1
ATOM 776 O O . HIS A 1 102 ? 15.960 -6.572 -18.953 1.00 95.31 102 HIS A O 1
ATOM 782 N N . VAL A 1 103 ? 13.862 -5.886 -18.576 1.00 94.75 103 VAL A N 1
ATOM 783 C CA . VAL A 1 103 ? 14.123 -5.338 -17.237 1.00 94.75 103 VAL A CA 1
ATOM 784 C C . VAL A 1 103 ? 13.912 -6.429 -16.184 1.00 94.75 103 VAL A C 1
ATOM 786 O O . VAL A 1 103 ? 12.804 -6.673 -15.713 1.00 94.75 103 VAL A O 1
ATOM 789 N N . GLY A 1 104 ? 15.001 -7.101 -15.801 1.00 91.62 104 GLY A N 1
ATOM 790 C CA . GLY A 1 104 ? 14.969 -8.201 -14.825 1.00 91.62 104 GLY A CA 1
ATOM 791 C C . GLY A 1 104 ? 15.297 -7.816 -13.376 1.00 91.62 104 GLY A C 1
ATOM 792 O O . GLY A 1 104 ? 15.132 -8.636 -12.471 1.00 91.62 104 GLY A O 1
ATOM 793 N N . ARG A 1 105 ? 15.798 -6.600 -13.127 1.00 94.56 105 ARG A N 1
ATOM 794 C CA . ARG A 1 105 ? 16.286 -6.164 -11.807 1.00 94.56 105 ARG A CA 1
ATOM 795 C C . ARG A 1 105 ? 15.686 -4.821 -11.425 1.00 94.56 105 ARG A C 1
ATOM 797 O O . ARG A 1 105 ? 15.513 -3.956 -12.272 1.00 94.56 105 ARG A O 1
ATOM 804 N N . TRP A 1 106 ? 15.417 -4.668 -10.134 1.00 96.50 106 TRP A N 1
ATOM 805 C CA . TRP A 1 106 ? 14.852 -3.460 -9.548 1.00 96.50 106 TRP A CA 1
ATOM 806 C C . TRP A 1 106 ? 15.682 -3.030 -8.348 1.00 96.50 106 TRP A C 1
ATOM 808 O O . TRP A 1 106 ? 16.071 -3.866 -7.531 1.00 96.50 106 TRP A O 1
ATOM 818 N N . GLN A 1 107 ? 15.918 -1.725 -8.243 1.00 97.38 107 GLN A N 1
ATOM 819 C CA . GLN A 1 107 ? 16.501 -1.120 -7.053 1.00 97.38 107 GLN A CA 1
ATOM 820 C C . GLN A 1 107 ? 15.456 -1.075 -5.933 1.00 97.38 107 GLN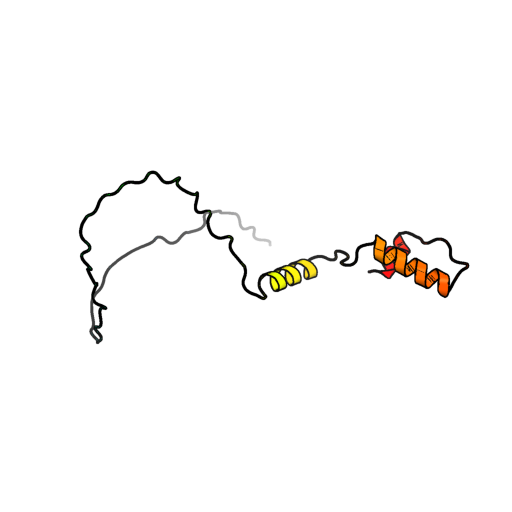 A C 1
ATOM 822 O O . GLN A 1 107 ? 14.282 -0.806 -6.191 1.00 97.38 107 GLN A O 1
ATOM 827 N N . ALA A 1 108 ? 15.875 -1.307 -4.687 1.00 94.88 108 ALA A N 1
ATOM 828 C CA . ALA A 1 108 ? 14.965 -1.269 -3.540 1.00 94.88 108 ALA A CA 1
ATOM 829 C C . ALA A 1 108 ? 14.292 0.108 -3.382 1.00 94.88 108 ALA A C 1
ATOM 831 O O . ALA A 1 108 ? 13.080 0.182 -3.217 1.00 94.88 108 ALA A O 1
ATOM 832 N N . GLU A 1 109 ? 15.057 1.192 -3.527 1.00 96.69 109 GLU A N 1
ATOM 833 C CA . GLU A 1 109 ? 14.539 2.567 -3.473 1.00 96.69 109 GLU A CA 1
ATOM 834 C C . GLU A 1 109 ? 13.546 2.872 -4.596 1.00 96.69 109 GLU A C 1
ATOM 836 O O . GLU A 1 109 ? 12.563 3.561 -4.363 1.00 96.69 109 GLU A O 1
ATOM 841 N N . ALA A 1 110 ? 13.745 2.310 -5.793 1.00 96.25 110 ALA A N 1
ATOM 842 C CA . ALA A 1 110 ? 12.799 2.479 -6.894 1.00 96.25 110 ALA A CA 1
ATOM 843 C C . ALA A 1 110 ? 11.454 1.808 -6.584 1.00 96.25 110 ALA A C 1
ATOM 845 O O . ALA A 1 110 ? 10.405 2.362 -6.887 1.00 96.25 110 ALA A O 1
ATOM 846 N N . LEU A 1 111 ? 11.472 0.631 -5.949 1.00 96.31 111 LEU A N 1
ATOM 847 C CA . LEU A 1 111 ? 10.244 -0.050 -5.533 1.00 96.31 111 LEU A CA 1
ATOM 848 C C . LEU A 1 111 ? 9.503 0.721 -4.435 1.00 96.31 111 LEU A C 1
ATOM 850 O O . LEU A 1 111 ? 8.278 0.727 -4.447 1.00 96.31 111 LEU A O 1
ATOM 854 N N . LEU A 1 112 ? 10.224 1.382 -3.525 1.00 95.50 112 LEU A N 1
ATOM 855 C CA . LEU A 1 112 ? 9.616 2.277 -2.537 1.00 95.50 112 LEU A CA 1
ATOM 856 C C . LEU A 1 112 ? 9.031 3.522 -3.210 1.00 95.50 112 LEU A C 1
ATOM 858 O O . LEU A 1 112 ? 7.869 3.832 -2.995 1.00 95.50 112 LEU A O 1
ATOM 862 N N . ALA A 1 113 ? 9.790 4.173 -4.093 1.00 95.94 113 ALA A N 1
ATOM 863 C CA . ALA A 1 113 ? 9.358 5.375 -4.805 1.00 95.94 113 ALA A CA 1
ATOM 864 C C . ALA A 1 113 ? 8.155 5.148 -5.736 1.00 95.94 113 ALA A C 1
ATOM 866 O O . ALA A 1 113 ? 7.426 6.084 -6.028 1.00 95.94 113 ALA A O 1
ATOM 867 N N . LEU A 1 114 ? 7.945 3.921 -6.223 1.00 95.69 114 LEU A N 1
ATOM 868 C CA . LEU A 1 114 ? 6.738 3.566 -6.975 1.00 95.69 114 LEU A CA 1
ATOM 869 C C . LEU A 1 114 ? 5.487 3.456 -6.090 1.00 95.69 114 LEU A C 1
ATOM 871 O O . LEU A 1 114 ? 4.379 3.452 -6.624 1.00 95.69 114 LEU A O 1
ATOM 875 N N . GLN A 1 115 ? 5.661 3.261 -4.782 1.00 94.31 115 GLN A N 1
ATOM 876 C CA . GLN A 1 115 ? 4.572 3.064 -3.830 1.00 94.31 115 GLN A CA 1
ATOM 877 C C . GLN A 1 115 ? 4.238 4.327 -3.024 1.00 94.31 115 GLN A C 1
ATOM 879 O O . GLN A 1 115 ? 3.065 4.506 -2.690 1.00 94.31 115 GLN A O 1
ATOM 884 N N . GLU A 1 116 ? 5.254 5.125 -2.673 1.00 89.44 116 GLU A N 1
ATOM 885 C CA . GLU A 1 116 ? 5.112 6.445 -2.028 1.00 89.44 116 GLU A CA 1
ATOM 886 C C . GLU A 1 116 ? 4.283 7.418 -2.880 1.00 89.44 116 GLU A C 1
ATOM 888 O O . GLU A 1 116 ? 3.397 8.089 -2.301 1.00 89.44 116 GLU A O 1
#

pLDDT: mean 72.91, std 24.24, range [35.91, 98.31]

Organism: Opuntia streptacantha (NCBI:txid393608)

Radius of gyration: 36.19 Å; chains: 1; bounding box: 67×80×73 Å